Protein AF-A0AAP9XVL1-F1 (afdb_monomer_lite)

Foldseek 3Di:
DWDDDPQKIKDKDWDQDPVNFKIWIKIWIAGHDPVGNHPTFDMDIDIGTCVVDPPVVSRVVSVVVNNVSVVVVVVVD

Radius of gyration: 13.34 Å; chains: 1; bounding box: 33×17×39 Å

Organism: Burkholderia glumae (NCBI:txid337)

Structure (mmCIF, N/CA/C/O backbone):
data_AF-A0AAP9XVL1-F1
#
_entry.id   AF-A0AAP9XVL1-F1
#
loop_
_atom_site.group_PDB
_atom_site.id
_atom_site.type_symbol
_atom_site.label_atom_id
_atom_site.label_alt_id
_atom_site.label_comp_id
_atom_site.label_asym_id
_atom_site.label_entity_id
_atom_site.label_seq_id
_atom_site.pdbx_PDB_ins_code
_atom_site.Cartn_x
_atom_site.Cartn_y
_atom_site.Cartn_z
_atom_site.occupancy
_atom_site.B_iso_or_equiv
_atom_site.auth_seq_id
_atom_site.auth_comp_id
_atom_site.auth_asym_id
_atom_site.auth_atom_id
_atom_site.pdbx_PDB_model_num
ATOM 1 N N . MET A 1 1 ? -8.619 5.419 -2.851 1.00 87.75 1 MET A N 1
ATOM 2 C CA . MET A 1 1 ? -8.081 6.628 -3.522 1.00 87.75 1 MET A CA 1
ATOM 3 C C . MET A 1 1 ? -6.976 6.205 -4.477 1.00 87.75 1 MET A C 1
ATOM 5 O O . MET A 1 1 ? -6.538 5.068 -4.403 1.00 87.75 1 MET A O 1
ATOM 9 N N . SER A 1 2 ? -6.540 7.057 -5.403 1.00 93.06 2 SER A N 1
ATOM 10 C CA . SER A 1 2 ? -5.386 6.733 -6.249 1.00 93.06 2 SER A CA 1
ATOM 11 C C . SER A 1 2 ? -4.550 7.966 -6.549 1.00 93.06 2 SER A C 1
ATOM 13 O O . SER A 1 2 ? -5.110 9.043 -6.749 1.00 93.06 2 SER A O 1
ATOM 15 N N . PHE A 1 3 ? -3.235 7.793 -6.629 1.00 95.50 3 PHE A N 1
ATOM 16 C CA . PHE A 1 3 ? -2.282 8.836 -7.002 1.00 95.50 3 PHE A CA 1
ATOM 17 C C . PHE A 1 3 ? -1.153 8.256 -7.860 1.00 95.50 3 PHE A C 1
ATOM 19 O O . PHE A 1 3 ? -0.996 7.039 -7.949 1.00 95.50 3 PHE A O 1
ATOM 26 N N . GLU A 1 4 ? -0.371 9.123 -8.497 1.00 95.75 4 GLU A N 1
ATOM 27 C CA . GLU A 1 4 ? 0.804 8.733 -9.280 1.00 95.75 4 GLU A CA 1
ATOM 28 C C . GLU A 1 4 ? 2.088 9.200 -8.587 1.00 95.75 4 GLU A C 1
ATOM 30 O O . GLU A 1 4 ? 2.132 10.282 -8.000 1.00 95.75 4 GLU A O 1
ATOM 35 N N . HIS A 1 5 ? 3.129 8.368 -8.623 1.00 95.81 5 HIS A N 1
ATOM 36 C CA . HIS A 1 5 ? 4.441 8.633 -8.032 1.00 95.81 5 HIS A CA 1
ATOM 37 C C . HIS A 1 5 ? 5.533 7.944 -8.848 1.00 95.81 5 HIS A C 1
ATOM 39 O O . HIS A 1 5 ? 5.505 6.728 -9.012 1.00 95.81 5 HIS A O 1
ATOM 45 N N . ARG A 1 6 ? 6.491 8.729 -9.359 1.00 93.62 6 ARG A N 1
ATOM 46 C CA . ARG A 1 6 ? 7.666 8.254 -10.123 1.00 93.62 6 ARG A CA 1
ATOM 47 C C . ARG A 1 6 ? 7.344 7.237 -11.232 1.00 93.62 6 ARG A C 1
ATOM 49 O O . ARG A 1 6 ? 8.036 6.236 -11.379 1.00 93.62 6 ARG A O 1
ATOM 56 N N . GLY A 1 7 ? 6.275 7.484 -11.987 1.00 93.88 7 GLY A N 1
ATOM 57 C CA . GLY A 1 7 ? 5.853 6.617 -13.090 1.00 93.88 7 GLY A CA 1
ATOM 58 C C . GLY A 1 7 ? 5.059 5.376 -12.681 1.00 93.88 7 GLY A C 1
ATOM 59 O O . GLY A 1 7 ? 4.781 4.522 -13.523 1.00 93.88 7 GLY A O 1
ATOM 60 N N . PHE A 1 8 ? 4.652 5.286 -11.412 1.00 96.06 8 PHE A N 1
ATOM 61 C CA . PHE A 1 8 ? 3.734 4.275 -10.896 1.00 96.06 8 PHE A CA 1
ATOM 62 C C . PHE A 1 8 ? 2.413 4.907 -10.474 1.00 96.06 8 PHE A C 1
ATOM 64 O O . PHE A 1 8 ? 2.384 5.964 -9.849 1.00 96.06 8 PHE A O 1
ATOM 71 N N . ARG A 1 9 ? 1.308 4.221 -10.747 1.00 96.44 9 ARG A N 1
ATOM 72 C CA . ARG A 1 9 ? 0.005 4.490 -10.152 1.00 96.44 9 ARG A CA 1
ATOM 73 C C . ARG A 1 9 ? -0.174 3.633 -8.909 1.00 96.44 9 ARG A C 1
ATOM 75 O O . ARG A 1 9 ? -0.110 2.406 -8.963 1.00 96.44 9 ARG A O 1
ATOM 82 N N . VAL A 1 10 ? -0.467 4.301 -7.805 1.00 97.00 10 VAL A N 1
ATOM 83 C CA . VAL A 1 10 ? -0.794 3.697 -6.519 1.00 97.00 10 VAL A CA 1
ATOM 84 C C . VAL A 1 10 ? -2.294 3.818 -6.297 1.00 97.00 10 VAL A C 1
ATOM 86 O O . VAL A 1 10 ? -2.844 4.916 -6.347 1.00 97.00 10 VAL A O 1
ATOM 89 N N . SER A 1 11 ? -2.964 2.696 -6.052 1.00 97.12 11 SER A N 1
ATOM 90 C CA . SER A 1 11 ? -4.384 2.649 -5.683 1.00 97.12 11 SER A CA 1
ATOM 91 C C . SER A 1 11 ? -4.511 2.152 -4.251 1.00 97.12 11 SER A C 1
ATOM 93 O O . SER A 1 11 ? -4.099 1.032 -3.958 1.00 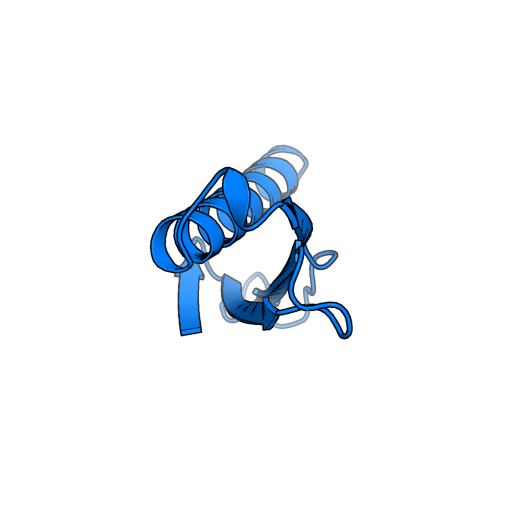97.12 11 SER A O 1
ATOM 95 N N . THR A 1 12 ? -5.040 2.994 -3.369 1.00 95.94 12 THR A N 1
ATOM 96 C CA . THR A 1 12 ? -5.189 2.734 -1.939 1.00 95.94 12 THR A CA 1
ATOM 97 C C . THR A 1 12 ? -6.628 2.428 -1.560 1.00 95.94 12 THR A C 1
ATOM 99 O O . THR A 1 12 ? -7.555 3.126 -1.972 1.00 95.94 12 THR A O 1
ATOM 102 N N . ASP A 1 13 ? -6.800 1.441 -0.693 1.00 95.19 13 ASP A N 1
ATOM 103 C CA . ASP A 1 13 ? -8.076 1.083 -0.085 1.00 95.19 13 ASP A CA 1
ATOM 104 C C . ASP A 1 13 ? -7.887 0.964 1.425 1.00 95.19 13 ASP A C 1
ATOM 106 O O . ASP A 1 13 ? -6.893 0.410 1.893 1.00 95.19 13 ASP A O 1
ATOM 110 N N . VAL A 1 14 ? -8.832 1.512 2.188 1.00 94.62 14 VAL A N 1
ATOM 111 C CA . VAL A 1 14 ? -8.867 1.394 3.647 1.00 94.62 14 VAL A CA 1
ATOM 112 C C . VAL A 1 14 ? -10.264 0.967 4.050 1.00 94.62 14 VAL A C 1
ATOM 114 O O . VAL A 1 14 ? -11.241 1.669 3.787 1.00 94.62 14 VAL A O 1
ATOM 117 N N . LEU A 1 15 ? -10.349 -0.196 4.680 1.00 94.44 15 LEU A N 1
ATOM 118 C CA . LEU A 1 15 ? -11.594 -0.831 5.079 1.00 94.44 15 LEU A CA 1
ATOM 119 C C . LEU A 1 15 ? -11.515 -1.184 6.565 1.00 94.44 15 LEU A C 1
ATOM 121 O O . LEU A 1 15 ? -10.444 -1.546 7.053 1.00 94.44 15 LEU A O 1
ATOM 125 N N . PRO A 1 16 ? -12.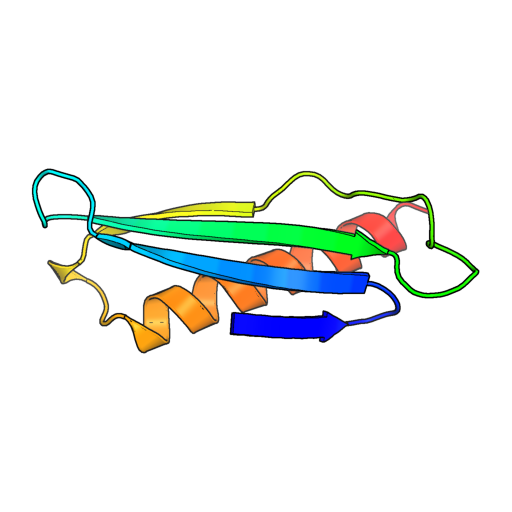613 -1.067 7.322 1.00 93.12 16 PRO A N 1
ATOM 126 C CA . PRO A 1 16 ? -12.659 -1.673 8.640 1.00 93.12 16 PRO A CA 1
ATOM 127 C C . PRO A 1 16 ? -12.623 -3.200 8.509 1.00 93.12 16 PRO A C 1
ATOM 129 O O . PRO A 1 16 ? -13.146 -3.753 7.542 1.00 93.12 16 PRO A O 1
ATOM 132 N N . ASP A 1 17 ? -12.026 -3.871 9.485 1.00 90.94 17 ASP A N 1
ATOM 133 C CA . ASP A 1 17 ? -12.131 -5.320 9.607 1.00 90.94 17 ASP A CA 1
ATOM 134 C C . ASP A 1 17 ? -13.537 -5.764 10.035 1.00 90.94 17 ASP A C 1
ATOM 136 O O . ASP A 1 17 ? -14.344 -4.962 10.515 1.00 90.94 17 ASP A O 1
ATOM 140 N N . ASP A 1 18 ? -13.809 -7.066 9.919 1.00 89.56 18 ASP A N 1
ATOM 141 C CA . ASP A 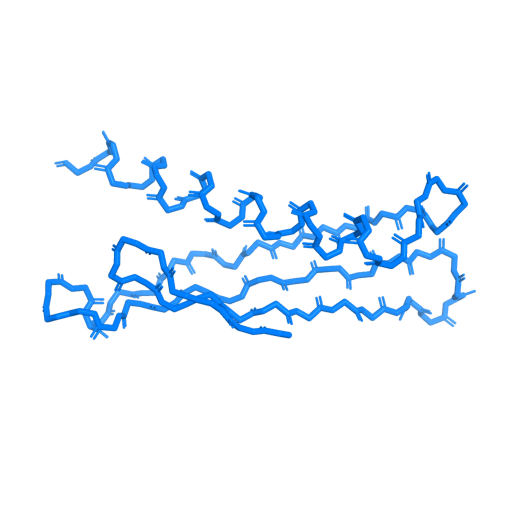1 18 ? -15.111 -7.660 10.255 1.00 89.56 18 ASP A CA 1
ATOM 142 C C . ASP A 1 18 ? -15.520 -7.414 11.717 1.00 89.56 18 ASP A C 1
ATOM 144 O O . ASP A 1 18 ? -16.705 -7.384 12.046 1.00 89.56 18 ASP A O 1
ATOM 148 N N . THR A 1 19 ? -14.542 -7.217 12.607 1.00 89.81 19 THR A N 1
ATOM 149 C CA . THR A 1 19 ? -14.785 -6.938 14.030 1.00 89.81 19 THR A CA 1
ATOM 150 C C . THR A 1 19 ? -14.920 -5.446 14.344 1.00 89.81 19 THR A C 1
ATOM 152 O O . THR A 1 19 ? -15.291 -5.079 15.459 1.00 89.81 19 THR A O 1
ATOM 155 N N . GLY A 1 20 ? -14.629 -4.570 13.378 1.00 86.12 20 GLY A N 1
ATOM 156 C CA . GLY A 1 20 ? -14.632 -3.120 13.540 1.00 86.12 20 GLY A CA 1
ATOM 157 C C . GLY A 1 20 ? -13.540 -2.581 14.472 1.00 86.12 20 GLY A C 1
ATOM 158 O O . GLY A 1 20 ? -13.650 -1.441 14.926 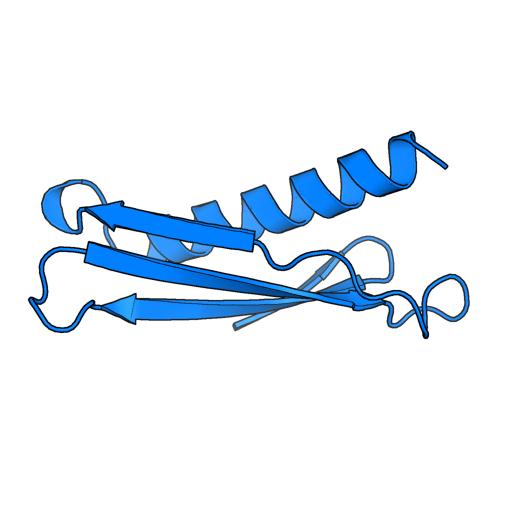1.00 86.12 20 GLY A O 1
ATOM 159 N N . THR A 1 21 ? -12.499 -3.361 14.766 1.00 91.50 21 THR A N 1
ATOM 160 C CA . THR A 1 21 ? -11.397 -3.000 15.671 1.00 91.50 21 THR A CA 1
ATOM 161 C C . THR A 1 21 ? -10.137 -2.538 14.938 1.00 91.50 21 THR A C 1
ATOM 163 O O . THR A 1 21 ? -9.322 -1.800 15.508 1.00 91.50 21 THR A O 1
ATOM 166 N N . GLN A 1 22 ? -9.982 -2.909 13.668 1.00 94.88 22 GLN A N 1
ATOM 167 C CA . GLN A 1 22 ? -8.805 -2.649 12.846 1.00 94.88 22 GLN A CA 1
ATOM 168 C C . GLN A 1 22 ? -9.183 -1.966 11.529 1.00 94.88 22 GLN A C 1
ATOM 170 O O . GLN A 1 22 ? -10.289 -2.104 11.013 1.00 94.88 22 GLN A O 1
ATOM 175 N N . TRP A 1 23 ? -8.245 -1.188 11.006 1.00 95.50 23 TRP A N 1
ATOM 176 C CA . TRP A 1 23 ? -8.211 -0.738 9.626 1.00 95.50 23 TRP A CA 1
ATOM 177 C C . TRP A 1 23 ? -7.337 -1.710 8.837 1.00 95.50 23 TRP A C 1
ATOM 179 O O . TRP A 1 23 ? -6.145 -1.832 9.132 1.00 95.50 23 TRP A O 1
ATOM 189 N N . TYR A 1 24 ? -7.910 -2.361 7.831 1.00 95.75 24 TYR A N 1
ATOM 190 C CA . TYR A 1 24 ? -7.164 -3.009 6.761 1.00 95.75 24 TYR A CA 1
ATOM 191 C C . TYR A 1 24 ? -6.873 -1.977 5.683 1.00 95.75 24 TYR A C 1
ATOM 193 O O . TYR A 1 24 ? -7.787 -1.453 5.047 1.00 95.75 24 TYR A O 1
ATOM 201 N N . CYS A 1 25 ? -5.596 -1.667 5.507 1.00 95.62 25 CYS A N 1
ATOM 202 C CA . CYS A 1 25 ? -5.121 -0.712 4.521 1.00 95.62 25 CYS A CA 1
ATOM 203 C C . CYS A 1 25 ? -4.331 -1.470 3.459 1.00 95.62 25 CYS A C 1
ATOM 205 O O . CYS A 1 25 ? -3.420 -2.222 3.799 1.00 95.62 25 CYS A O 1
ATOM 207 N N . SER A 1 26 ? -4.634 -1.243 2.187 1.00 97.00 26 SER A N 1
ATOM 208 C CA . SER A 1 26 ? -3.907 -1.842 1.070 1.00 97.00 26 SER A CA 1
ATOM 209 C C . SER A 1 26 ? -3.526 -0.794 0.031 1.00 97.00 26 SER A C 1
ATOM 211 O O . SER A 1 26 ? -4.303 0.125 -0.216 1.00 97.00 26 SER A O 1
ATOM 213 N N . ALA A 1 27 ? -2.362 -0.950 -0.598 1.00 97.75 27 ALA A N 1
ATOM 214 C CA . ALA A 1 27 ? -1.923 -0.185 -1.758 1.00 97.75 27 ALA A CA 1
ATOM 215 C C . ALA A 1 27 ? -1.510 -1.138 -2.882 1.00 97.75 27 ALA A C 1
ATOM 217 O O . ALA A 1 27 ? -0.589 -1.938 -2.715 1.00 97.75 27 ALA A O 1
ATOM 218 N N . LYS A 1 28 ? -2.151 -1.020 -4.043 1.00 97.44 28 LYS A N 1
ATOM 219 C CA . LYS A 1 28 ? -1.722 -1.677 -5.284 1.00 97.44 28 LYS A CA 1
ATOM 220 C C . LYS A 1 28 ? -0.856 -0.719 -6.083 1.00 97.44 28 LYS A C 1
ATOM 222 O O . LYS A 1 28 ? -1.244 0.436 -6.253 1.00 97.44 28 LYS A O 1
ATOM 227 N N . ILE A 1 29 ? 0.285 -1.191 -6.572 1.00 97.19 29 ILE A N 1
ATOM 228 C CA . ILE A 1 29 ? 1.289 -0.359 -7.238 1.00 97.19 29 ILE A CA 1
ATOM 229 C C . ILE A 1 29 ? 1.562 -0.925 -8.631 1.00 97.19 29 ILE A C 1
ATOM 231 O O . ILE A 1 29 ? 2.110 -2.018 -8.773 1.00 97.19 29 ILE A O 1
ATOM 235 N N . HIS A 1 30 ? 1.192 -0.165 -9.659 1.00 96.00 30 HIS A N 1
ATOM 236 C CA . HIS A 1 30 ? 1.339 -0.561 -11.058 1.00 96.00 30 HIS A CA 1
ATOM 237 C C . HIS A 1 30 ? 2.067 0.527 -11.836 1.00 96.00 30 HIS A C 1
ATOM 239 O O . HIS A 1 30 ? 1.707 1.698 -11.730 1.00 96.00 30 HIS A O 1
ATOM 245 N N . GLY A 1 31 ? 3.082 0.162 -12.612 1.00 94.81 31 GLY A N 1
ATOM 246 C CA . GLY A 1 31 ? 3.770 1.109 -13.476 1.00 94.81 31 GLY A CA 1
ATOM 247 C C . GLY A 1 31 ? 2.858 1.592 -14.602 1.00 94.81 31 GLY A C 1
ATOM 248 O O . GLY A 1 31 ? 2.072 0.832 -15.165 1.00 94.81 31 GLY A O 1
ATOM 249 N N . VAL A 1 32 ? 2.921 2.887 -14.889 1.00 93.31 32 VAL A N 1
ATOM 250 C CA . VAL A 1 32 ? 2.099 3.553 -15.912 1.00 93.31 32 VAL A CA 1
ATOM 251 C C . VAL A 1 32 ? 2.936 4.289 -16.952 1.00 93.31 32 VAL A C 1
ATOM 253 O O . VAL A 1 32 ? 2.468 4.468 -18.077 1.00 93.31 32 VAL A O 1
ATOM 256 N N . ASP A 1 33 ? 4.171 4.656 -16.610 1.00 89.31 33 ASP A N 1
ATOM 257 C CA . ASP A 1 33 ? 5.132 5.221 -17.556 1.00 89.31 33 ASP A CA 1
ATOM 258 C C . ASP A 1 33 ? 5.702 4.140 -18.474 1.00 89.31 33 ASP A C 1
ATOM 260 O O . ASP A 1 33 ? 5.825 2.983 -18.082 1.00 89.31 33 ASP A O 1
ATOM 264 N N . ASP A 1 34 ? 6.132 4.516 -19.680 1.00 85.06 34 ASP A N 1
ATOM 265 C CA . ASP A 1 34 ? 6.675 3.566 -20.664 1.00 85.06 34 ASP A CA 1
ATOM 266 C C . ASP A 1 34 ? 7.897 2.789 -20.151 1.00 85.06 34 ASP A C 1
ATOM 268 O O . ASP A 1 34 ? 8.107 1.647 -20.551 1.00 85.06 34 ASP A O 1
ATOM 272 N N . ALA A 1 35 ? 8.661 3.361 -19.216 1.00 84.00 35 ALA A 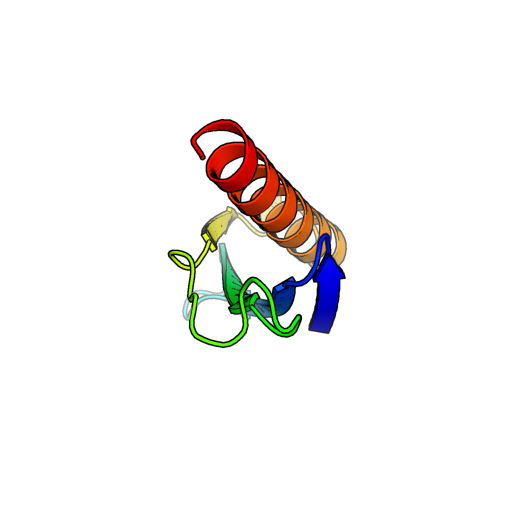N 1
ATOM 273 C CA . ALA A 1 35 ? 9.779 2.678 -18.566 1.00 84.00 35 ALA A CA 1
ATOM 274 C C . ALA A 1 35 ? 9.342 1.539 -17.621 1.00 84.00 35 ALA A C 1
ATOM 276 O O . ALA A 1 35 ? 10.134 0.641 -17.339 1.00 84.00 35 ALA A O 1
ATOM 277 N N . TYR A 1 36 ? 8.097 1.566 -17.130 1.00 86.00 36 TYR A N 1
ATOM 278 C CA . TYR A 1 36 ? 7.602 0.685 -16.067 1.00 86.00 36 TYR A CA 1
ATOM 279 C C . TYR A 1 36 ? 6.234 0.060 -16.368 1.00 86.00 36 TYR A C 1
ATOM 281 O O . TYR A 1 36 ? 5.670 -0.584 -15.494 1.00 86.00 36 TYR A O 1
ATOM 289 N N . ARG A 1 37 ? 5.688 0.235 -17.576 1.00 82.69 37 ARG A N 1
ATOM 290 C CA . ARG A 1 37 ? 4.297 -0.082 -17.949 1.00 82.69 37 ARG A CA 1
ATOM 291 C C . ARG A 1 37 ? 3.856 -1.518 -17.623 1.00 82.69 37 ARG A C 1
ATOM 293 O O . ARG A 1 37 ? 2.690 -1.732 -17.312 1.00 82.69 37 ARG A O 1
ATOM 300 N N . ASP A 1 38 ? 4.786 -2.471 -17.639 1.00 84.38 38 ASP A N 1
ATOM 301 C CA . ASP A 1 38 ? 4.533 -3.885 -17.321 1.00 84.38 38 ASP A CA 1
ATOM 302 C C . ASP A 1 38 ? 5.059 -4.306 -15.933 1.00 84.38 38 ASP A C 1
ATOM 304 O O . ASP A 1 38 ? 4.984 -5.472 -15.541 1.00 84.38 38 ASP A O 1
ATOM 308 N N . THR A 1 39 ? 5.576 -3.356 -15.152 1.00 91.62 39 THR A N 1
ATOM 309 C CA . THR A 1 39 ? 6.080 -3.582 -13.798 1.00 91.62 39 THR A CA 1
ATOM 310 C C . THR A 1 39 ? 4.945 -3.450 -12.791 1.00 91.62 39 THR A C 1
ATOM 312 O O . THR A 1 39 ? 4.313 -2.403 -12.654 1.00 91.62 39 THR A O 1
ATOM 315 N N . THR A 1 40 ? 4.722 -4.505 -12.016 1.00 93.12 40 THR A N 1
ATOM 316 C CA . THR A 1 40 ? 3.865 -4.465 -10.826 1.00 93.12 40 THR A CA 1
ATOM 317 C C . THR A 1 40 ? 4.730 -4.719 -9.604 1.00 93.12 40 THR A C 1
ATOM 319 O O . THR A 1 40 ? 5.437 -5.727 -9.551 1.00 93.12 40 THR A O 1
ATOM 322 N N . LEU A 1 41 ? 4.691 -3.802 -8.636 1.00 93.81 41 LEU A N 1
ATOM 323 C CA . LEU A 1 41 ? 5.391 -3.995 -7.367 1.00 93.81 41 LEU A CA 1
ATOM 324 C C . LEU A 1 41 ? 4.514 -4.796 -6.397 1.00 93.81 41 LEU A C 1
ATOM 326 O O . LEU A 1 41 ? 3.284 -4.786 -6.532 1.00 93.81 41 LEU A O 1
ATOM 330 N N . PRO A 1 42 ? 5.120 -5.486 -5.412 1.00 94.25 42 PRO A N 1
ATOM 331 C CA . PRO A 1 42 ? 4.366 -6.110 -4.336 1.00 94.25 42 PRO A CA 1
ATOM 332 C C . PRO A 1 42 ? 3.408 -5.101 -3.684 1.00 94.25 42 PRO A C 1
ATOM 334 O O . PRO A 1 42 ? 3.798 -3.951 -3.456 1.00 94.25 42 PRO A O 1
ATOM 337 N N . PRO A 1 43 ? 2.158 -5.497 -3.393 1.00 93.62 43 PRO A N 1
ATOM 338 C CA . PRO A 1 43 ? 1.225 -4.609 -2.727 1.00 93.62 43 PRO A CA 1
ATOM 339 C C . PRO A 1 43 ? 1.704 -4.301 -1.307 1.00 93.62 43 PRO A C 1
ATOM 341 O O . PRO A 1 43 ? 2.332 -5.127 -0.642 1.00 93.62 43 PRO A O 1
ATOM 344 N N . VAL A 1 44 ? 1.364 -3.109 -0.830 1.00 96.50 44 VAL A N 1
ATOM 345 C CA . VAL A 1 44 ? 1.561 -2.736 0.571 1.00 96.50 44 VAL A CA 1
ATOM 346 C C . VAL A 1 44 ? 0.292 -3.070 1.332 1.00 96.50 44 VAL A C 1
ATOM 348 O O . VAL A 1 44 ? -0.770 -2.572 0.978 1.00 96.50 44 VAL A O 1
ATOM 351 N N . GLU A 1 45 ? 0.401 -3.858 2.397 1.00 96.00 45 GLU A N 1
ATOM 352 C CA . GLU A 1 45 ? -0.721 -4.200 3.273 1.00 96.00 45 GLU A CA 1
ATOM 353 C C . GLU A 1 45 ? -0.368 -3.878 4.724 1.00 96.00 45 GLU A C 1
ATOM 355 O O . GLU A 1 45 ? 0.704 -4.235 5.217 1.00 96.00 45 GLU A O 1
ATOM 360 N N . LEU A 1 46 ? -1.264 -3.168 5.408 1.00 94.38 46 LEU A N 1
ATOM 361 C CA . LEU A 1 46 ? -1.100 -2.755 6.795 1.00 94.38 46 LEU A CA 1
ATOM 362 C C . LEU A 1 46 ? -2.390 -3.005 7.567 1.00 94.38 46 LEU A C 1
ATOM 364 O O . LEU A 1 46 ? -3.485 -2.685 7.107 1.00 94.38 46 LEU A O 1
ATOM 368 N N . THR A 1 47 ? -2.231 -3.484 8.795 1.00 94.50 47 THR A N 1
ATOM 369 C CA . THR A 1 47 ? -3.327 -3.641 9.746 1.00 94.50 47 THR A CA 1
ATOM 370 C C . THR A 1 47 ? -3.087 -2.713 10.921 1.00 94.50 47 THR A C 1
ATOM 372 O O . THR A 1 47 ? -2.092 -2.857 11.636 1.00 94.50 47 THR A O 1
ATOM 375 N N . ILE A 1 48 ? -3.982 -1.746 11.125 1.00 93.50 48 ILE A N 1
ATOM 376 C CA . ILE A 1 48 ? -3.790 -0.699 12.131 1.00 93.50 48 ILE A CA 1
ATOM 377 C C . ILE A 1 48 ? -4.984 -0.650 13.090 1.00 93.50 48 ILE A C 1
ATOM 379 O O . ILE A 1 48 ? -6.117 -0.532 12.634 1.00 93.50 48 ILE A O 1
ATOM 383 N N . PRO A 1 49 ? -4.782 -0.700 14.421 1.00 94.06 49 PRO A N 1
ATOM 384 C CA . PRO A 1 49 ? -5.883 -0.562 15.371 1.00 94.06 49 PRO A CA 1
ATOM 385 C C . PRO A 1 49 ? -6.614 0.778 15.218 1.00 94.06 49 PRO A C 1
ATOM 387 O O . PRO A 1 49 ? -5.992 1.840 15.294 1.00 94.06 49 PRO A O 1
ATOM 390 N N . ARG A 1 50 ? -7.946 0.742 15.096 1.00 91.69 50 ARG A N 1
ATOM 391 C CA . ARG A 1 50 ? -8.784 1.951 14.948 1.00 91.69 50 ARG A CA 1
ATOM 392 C C . ARG A 1 50 ? -8.773 2.842 16.185 1.00 91.69 50 ARG A C 1
ATOM 394 O O . ARG A 1 50 ? -9.041 4.031 16.098 1.00 91.69 50 ARG A O 1
ATOM 401 N N . THR A 1 51 ? -8.441 2.274 17.342 1.00 91.75 51 THR A N 1
ATOM 402 C CA . THR A 1 51 ? -8.286 3.017 18.599 1.00 91.75 51 THR A CA 1
ATOM 403 C C . THR A 1 51 ? -7.062 3.930 18.609 1.00 91.75 51 THR A C 1
ATOM 405 O O . THR A 1 51 ? -6.984 4.816 19.454 1.00 91.75 51 THR A O 1
ATOM 408 N N . LYS A 1 52 ? -6.099 3.716 17.701 1.00 88.19 52 LYS A N 1
ATOM 409 C CA . LYS A 1 52 ? -4.856 4.493 17.639 1.00 88.19 52 LYS A CA 1
ATOM 410 C C . LYS A 1 52 ? -4.914 5.635 16.632 1.00 88.19 52 LYS A C 1
ATOM 412 O O . LYS A 1 52 ? -4.243 6.637 16.854 1.00 88.19 52 LYS A O 1
ATOM 417 N N . ILE A 1 53 ? -5.666 5.476 15.541 1.00 92.25 53 ILE A N 1
ATOM 418 C CA . ILE A 1 53 ? -5.708 6.446 14.443 1.00 92.25 53 ILE A CA 1
ATOM 419 C C . ILE A 1 53 ? -7.087 6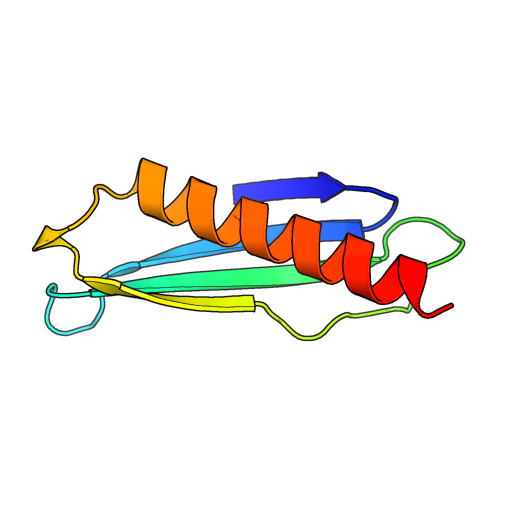.529 13.776 1.00 92.25 53 ILE A C 1
ATOM 421 O O . ILE A 1 53 ? -7.810 5.534 13.663 1.00 92.25 53 ILE A O 1
ATOM 425 N N . ASP A 1 54 ? -7.425 7.714 13.272 1.00 93.12 54 ASP A N 1
ATOM 426 C CA . ASP A 1 54 ? -8.551 7.901 12.364 1.00 93.12 54 ASP A CA 1
ATOM 427 C C . ASP A 1 54 ? -8.245 7.390 10.941 1.00 93.12 54 ASP A C 1
ATOM 429 O O . ASP A 1 54 ? -7.122 7.008 10.601 1.00 93.12 54 ASP A O 1
ATOM 433 N N . VAL A 1 55 ? -9.282 7.365 10.103 1.00 91.00 55 VAL A N 1
ATOM 434 C CA . VAL A 1 55 ? -9.220 6.818 8.741 1.00 91.00 55 VAL A CA 1
ATOM 435 C C . VAL A 1 55 ? -8.311 7.624 7.806 1.00 91.00 55 VAL A C 1
ATOM 437 O O . VAL A 1 55 ? -7.671 7.039 6.937 1.00 91.00 55 VAL A O 1
ATOM 440 N N . LEU A 1 56 ? -8.207 8.946 7.976 1.00 93.81 56 LEU A N 1
ATOM 441 C CA . LEU A 1 56 ? -7.363 9.786 7.122 1.00 93.81 56 LEU A CA 1
ATOM 442 C C . LEU A 1 56 ? -5.887 9.553 7.434 1.00 93.81 56 LEU A C 1
ATOM 444 O O . LEU A 1 56 ? -5.069 9.468 6.520 1.00 93.81 56 LEU A O 1
ATOM 448 N N . MET A 1 57 ? -5.553 9.373 8.713 1.00 95.12 57 MET A N 1
ATOM 449 C CA . MET A 1 57 ? -4.216 8.935 9.108 1.00 95.12 57 MET A CA 1
ATOM 450 C C . MET A 1 57 ? -3.887 7.544 8.552 1.00 95.12 57 MET A C 1
ATOM 452 O O . MET A 1 57 ? -2.778 7.341 8.064 1.00 95.12 57 MET A O 1
ATOM 456 N N . ALA A 1 58 ? -4.841 6.607 8.559 1.00 94.19 58 ALA A N 1
ATOM 457 C CA . ALA A 1 58 ? -4.637 5.265 8.009 1.00 94.19 58 ALA A CA 1
ATOM 458 C C . ALA A 1 58 ? -4.344 5.305 6.497 1.00 94.19 58 ALA A C 1
ATOM 460 O O . ALA A 1 58 ? -3.397 4.664 6.038 1.00 94.19 58 ALA A O 1
ATOM 461 N N . ILE A 1 59 ? -5.093 6.128 5.749 1.00 94.69 59 ILE A N 1
ATOM 462 C CA . ILE A 1 59 ? -4.849 6.397 4.323 1.00 94.69 59 ILE A CA 1
ATOM 463 C C . ILE A 1 59 ? -3.449 6.993 4.125 1.00 94.69 59 ILE A C 1
ATOM 465 O O . ILE A 1 59 ? -2.661 6.464 3.348 1.00 94.69 59 ILE A O 1
ATOM 469 N N . SER A 1 60 ? -3.105 8.046 4.870 1.00 95.25 60 SER A N 1
ATOM 470 C CA . SER A 1 60 ? -1.799 8.709 4.757 1.00 95.25 60 SER A CA 1
ATOM 471 C C . SER A 1 60 ? -0.627 7.747 5.009 1.00 95.25 60 SER A C 1
ATOM 473 O O . SER A 1 60 ? 0.357 7.747 4.269 1.00 95.25 60 SER A O 1
ATOM 475 N N . MET A 1 61 ? -0.750 6.859 6.002 1.00 95.50 61 MET A N 1
ATOM 476 C CA . MET A 1 61 ? 0.278 5.860 6.310 1.00 95.50 61 MET A CA 1
ATOM 477 C C . MET A 1 61 ? 0.481 4.848 5.179 1.00 95.50 61 MET A C 1
ATOM 479 O O . MET A 1 61 ? 1.624 4.553 4.826 1.00 95.50 61 MET A O 1
ATOM 483 N N . VAL A 1 62 ? -0.602 4.314 4.602 1.00 96.38 62 VAL A N 1
ATOM 484 C CA . VAL A 1 62 ? -0.489 3.340 3.505 1.00 96.38 62 VAL A CA 1
ATOM 485 C C . VAL A 1 62 ? 0.016 3.993 2.214 1.00 96.38 62 VAL A C 1
ATOM 487 O O . VAL A 1 62 ? 0.814 3.390 1.499 1.00 96.38 62 VAL A O 1
ATOM 490 N N . GLU A 1 63 ? -0.351 5.252 1.954 1.00 96.69 63 GLU A N 1
ATOM 491 C CA . GLU A 1 63 ? 0.201 6.035 0.843 1.00 96.69 63 GLU A CA 1
ATOM 492 C C . GLU A 1 63 ? 1.702 6.275 1.002 1.00 96.69 63 GLU A C 1
ATOM 494 O O . GLU A 1 63 ? 2.459 6.074 0.051 1.00 96.69 63 GLU A O 1
ATOM 499 N N . GLN A 1 64 ? 2.148 6.675 2.197 1.00 96.94 64 GLN A N 1
ATOM 500 C CA . GLN A 1 64 ? 3.566 6.900 2.455 1.00 96.94 64 GLN A CA 1
ATOM 501 C C . GLN A 1 64 ? 4.365 5.607 2.300 1.00 96.94 64 GLN A C 1
ATOM 503 O O . GLN A 1 64 ? 5.377 5.597 1.605 1.00 96.94 64 GLN A O 1
ATOM 508 N N . ARG A 1 65 ? 3.870 4.495 2.853 1.00 97.19 65 ARG A N 1
ATOM 509 C CA . ARG A 1 65 ? 4.549 3.203 2.727 1.00 97.19 65 ARG A CA 1
ATOM 510 C C . ARG A 1 65 ? 4.634 2.729 1.271 1.00 97.19 65 ARG A C 1
ATOM 512 O O . ARG A 1 65 ? 5.631 2.114 0.898 1.00 97.19 65 ARG A O 1
ATOM 519 N N . ALA A 1 66 ? 3.634 3.037 0.444 1.00 97.12 66 ALA A N 1
ATOM 520 C CA . ALA A 1 66 ? 3.682 2.769 -0.993 1.00 97.12 66 ALA A CA 1
ATOM 521 C C . ALA A 1 66 ? 4.742 3.615 -1.716 1.00 97.12 66 ALA A C 1
ATOM 523 O O . ALA A 1 66 ? 5.458 3.082 -2.562 1.00 97.12 66 ALA A O 1
ATOM 524 N N . ARG A 1 67 ? 4.891 4.902 -1.362 1.00 97.62 67 ARG A N 1
ATOM 525 C CA . ARG A 1 67 ? 5.978 5.752 -1.889 1.00 97.62 67 ARG A CA 1
ATOM 526 C C . ARG A 1 67 ? 7.345 5.197 -1.511 1.00 97.62 67 ARG A C 1
ATOM 528 O O . ARG A 1 67 ? 8.180 5.035 -2.393 1.00 97.62 67 ARG A O 1
ATOM 535 N N . ASP A 1 68 ? 7.530 4.842 -0.241 1.00 97.38 68 ASP A N 1
ATOM 536 C CA . ASP A 1 68 ? 8.787 4.270 0.246 1.00 97.38 68 ASP A CA 1
ATOM 537 C C . ASP A 1 68 ? 9.123 2.973 -0.508 1.00 97.38 68 ASP A C 1
ATOM 539 O O . ASP A 1 68 ? 10.251 2.794 -0.947 1.00 97.38 68 ASP A O 1
ATOM 543 N N . SER A 1 69 ? 8.134 2.101 -0.749 1.00 97.06 69 SER A N 1
ATOM 544 C CA . SER A 1 69 ? 8.338 0.862 -1.513 1.00 97.06 69 SER A CA 1
ATOM 545 C C . SER A 1 69 ? 8.762 1.107 -2.966 1.00 97.06 69 SER A C 1
ATOM 547 O O . SER A 1 69 ? 9.562 0.338 -3.498 1.00 97.06 69 SER A O 1
ATOM 549 N N . ILE A 1 70 ? 8.222 2.140 -3.622 1.00 96.31 70 ILE A N 1
ATOM 550 C CA . ILE A 1 70 ? 8.629 2.525 -4.982 1.00 96.31 70 ILE A CA 1
ATOM 551 C C . ILE A 1 70 ? 10.056 3.075 -4.963 1.00 96.31 70 ILE A C 1
ATOM 553 O O . ILE A 1 70 ? 10.879 2.690 -5.792 1.00 96.31 70 ILE A O 1
ATOM 557 N N . ASP A 1 71 ? 10.357 3.958 -4.012 1.00 96.56 71 ASP A N 1
ATOM 558 C CA . ASP A 1 71 ? 11.669 4.589 -3.891 1.00 96.56 71 ASP A CA 1
ATOM 559 C C . ASP A 1 71 ? 12.760 3.555 -3.552 1.00 96.56 71 ASP A C 1
ATOM 561 O O . ASP A 1 71 ? 13.836 3.587 -4.150 1.00 96.56 71 ASP A O 1
ATOM 565 N N . GLU A 1 72 ? 12.472 2.597 -2.662 1.00 96.38 72 GLU A N 1
ATOM 566 C CA . GLU A 1 72 ? 13.342 1.458 -2.340 1.00 96.38 72 GLU A CA 1
ATOM 567 C C . GLU A 1 72 ? 13.619 0.590 -3.574 1.00 96.38 72 GLU A C 1
ATOM 569 O O . GLU A 1 72 ? 14.769 0.228 -3.822 1.00 96.38 72 GLU A O 1
ATOM 574 N N . TRP A 1 73 ? 12.588 0.275 -4.363 1.00 94.94 73 TRP A N 1
ATOM 575 C CA . TRP A 1 73 ? 12.744 -0.526 -5.577 1.00 94.94 73 TRP A CA 1
ATOM 576 C C . TRP A 1 73 ? 13.591 0.193 -6.632 1.00 94.94 73 TRP A C 1
ATOM 578 O O . TRP A 1 73 ? 14.504 -0.406 -7.196 1.00 94.94 73 TRP A O 1
ATOM 588 N N . LEU A 1 74 ? 13.343 1.488 -6.855 1.00 93.44 74 LEU A N 1
ATOM 589 C CA . LEU A 1 74 ? 14.129 2.305 -7.784 1.00 93.44 74 LEU A CA 1
ATOM 590 C C . LEU A 1 74 ? 15.593 2.437 -7.350 1.00 93.44 74 LEU A C 1
ATOM 592 O O . LEU A 1 74 ? 16.469 2.512 -8.203 1.00 93.44 74 LEU A O 1
ATOM 596 N N . ALA A 1 75 ? 15.871 2.466 -6.045 1.00 94.38 75 ALA A N 1
ATOM 597 C CA . ALA A 1 75 ? 17.237 2.527 -5.526 1.00 94.38 75 ALA A CA 1
ATOM 598 C C . ALA A 1 75 ? 18.019 1.210 -5.694 1.00 94.38 75 ALA A C 1
ATOM 600 O O . ALA A 1 75 ? 19.239 1.208 -5.543 1.00 94.38 75 ALA A O 1
ATOM 601 N N . GLN A 1 76 ? 17.328 0.097 -5.961 1.00 90.81 76 GLN A N 1
ATOM 602 C CA . GLN A 1 76 ? 17.921 -1.228 -6.175 1.00 90.81 76 GLN A CA 1
ATOM 603 C C . GLN A 1 76 ? 18.116 -1.579 -7.660 1.00 90.81 76 GLN A C 1
ATOM 605 O O . GLN A 1 76 ? 18.646 -2.654 -7.950 1.00 90.81 76 GLN A O 1
ATOM 610 N N . GLN A 1 77 ? 17.685 -0.708 -8.580 1.00 77.81 77 GLN A N 1
ATOM 611 C CA . GLN A 1 77 ? 17.957 -0.831 -10.017 1.00 77.81 77 GLN A CA 1
ATOM 612 C C . GLN A 1 77 ? 19.358 -0.335 -10.375 1.00 77.81 77 GLN A C 1
ATOM 614 O O . GLN A 1 77 ? 19.977 -0.973 -11.257 1.00 77.81 77 GLN A O 1
#

Secondary structure (DSSP, 8-state):
-EEEETTEEEEEEEEE-TTSSEEEEEEEEEE-STTTTT-EEEEEEEEEETTT--HHHHHHHHHHHHHHHHHHHHHT-

Sequence (77 aa):
MSFEHRGFRVSTDVLPDDTGTQWYCSAKIHGVDDAYRDTTLPPVELTIPRTKIDVLMAISMVEQRARDSIDEWLAQQ

pLDDT: mean 93.49, std 3.9, range [77.81, 97.75]